Protein AF-A0A7S4MBT8-F1 (afdb_monomer)

pLDDT: mean 71.29, std 11.68, range [38.34, 90.94]

Solvent-accessible surface area (backbone atoms only — not comparable to full-atom values): 7637 Å² total; per-residue (Å²): 98,65,63,65,51,50,52,53,52,41,68,76,55,41,83,47,71,67,58,38,48,55,54,47,54,50,47,67,60,43,50,60,37,52,49,38,52,29,50,42,55,69,54,94,45,75,57,55,46,49,53,48,43,62,30,71,48,76,32,70,44,90,62,36,36,42,39,27,47,82,11,28,41,32,39,26,46,77,88,40,80,67,38,74,29,61,48,42,69,34,47,57,52,31,48,50,28,49,51,52,40,50,47,40,63,70,74,66,55,56,73,69,55,50,50,53,38,50,53,50,32,53,63,32,38,48,64,35,51,54,30,42,49,52,49,47,72,58,50,58,77,90,45,100

Secondary structure (DSSP, 8-state):
-HHHHHHHHHHHH--SHHHHHHHHHHHHHHHHHHHHHHHHTT-S-HHHHHHHHHS-EEEEETTEEEEEETTEEEEEETTEEEEEE-TTHHHHHHHHHHHHHHHHHHHT--HHHHHHHHHHHHHHHHHHHHHHHHHHHHS-GGG-

Structure (mmCIF, N/CA/C/O backbone):
data_AF-A0A7S4MBT8-F1
#
_entry.id   AF-A0A7S4MBT8-F1
#
loop_
_atom_site.group_PDB
_atom_site.id
_atom_site.type_symbol
_atom_site.label_atom_id
_atom_site.label_alt_id
_atom_site.label_comp_id
_atom_site.label_asym_id
_atom_site.label_entity_id
_atom_site.label_seq_id
_atom_site.pdbx_PDB_ins_code
_atom_site.Cartn_x
_atom_site.Cartn_y
_atom_site.Cartn_z
_atom_site.occupancy
_atom_site.B_iso_or_equiv
_atom_site.auth_seq_id
_atom_site.auth_comp_id
_atom_site.auth_asym_id
_atom_site.auth_atom_id
_atom_site.pdbx_PDB_model_num
ATOM 1 N N . GLY A 1 1 ? -5.142 5.377 -7.980 1.00 41.25 1 GLY A N 1
ATOM 2 C CA . GLY A 1 1 ? -5.026 6.037 -9.295 1.00 41.25 1 GLY A CA 1
ATOM 3 C C . GLY A 1 1 ? -3.739 5.670 -10.005 1.00 41.25 1 GLY A C 1
ATOM 4 O O . GLY A 1 1 ? -3.809 5.017 -11.031 1.00 41.25 1 GLY A O 1
ATOM 5 N N . ILE A 1 2 ? -2.584 6.043 -9.447 1.00 38.34 2 ILE A N 1
ATOM 6 C CA . ILE A 1 2 ? -1.281 5.966 -10.134 1.00 38.34 2 ILE A CA 1
ATOM 7 C C . ILE A 1 2 ? -0.564 4.621 -9.910 1.00 38.34 2 ILE A C 1
ATOM 9 O O . ILE A 1 2 ? -0.081 4.039 -10.871 1.00 38.34 2 ILE A O 1
ATOM 13 N N . ILE A 1 3 ? -0.584 4.064 -8.690 1.00 46.09 3 ILE A N 1
ATOM 14 C CA . ILE A 1 3 ? 0.144 2.821 -8.352 1.00 46.09 3 ILE A CA 1
ATOM 15 C C . ILE A 1 3 ? -0.381 1.607 -9.125 1.00 46.09 3 ILE A C 1
ATOM 17 O O . ILE A 1 3 ? 0.393 0.928 -9.780 1.00 46.09 3 ILE A O 1
ATOM 21 N N . ILE A 1 4 ? -1.695 1.349 -9.104 1.00 48.09 4 ILE A N 1
ATOM 22 C CA . ILE A 1 4 ? -2.282 0.189 -9.805 1.00 48.09 4 ILE A CA 1
ATOM 23 C C . ILE A 1 4 ? -2.063 0.313 -11.318 1.00 48.09 4 ILE A C 1
ATOM 25 O O . ILE A 1 4 ? -1.675 -0.654 -11.960 1.00 48.09 4 ILE A O 1
ATOM 29 N N . SER A 1 5 ? -2.225 1.516 -11.883 1.00 43.66 5 SER A N 1
ATOM 30 C CA . SER A 1 5 ? -1.943 1.750 -13.303 1.00 43.66 5 SER A CA 1
ATOM 31 C C . SER A 1 5 ? -0.461 1.552 -13.629 1.00 43.66 5 SER A C 1
ATOM 33 O O . SER A 1 5 ? -0.156 0.944 -14.650 1.00 43.66 5 SER A O 1
ATOM 35 N N . ALA A 1 6 ? 0.456 1.992 -12.762 1.00 47.91 6 ALA A N 1
ATOM 36 C CA . ALA A 1 6 ? 1.889 1.742 -12.899 1.00 47.91 6 ALA A CA 1
ATOM 37 C C . ALA A 1 6 ? 2.221 0.242 -12.773 1.00 47.91 6 ALA A C 1
ATOM 39 O O . ALA A 1 6 ? 3.005 -0.272 -13.565 1.00 47.91 6 ALA A O 1
ATOM 40 N N . MET A 1 7 ? 1.566 -0.487 -11.863 1.00 55.12 7 MET A N 1
ATOM 41 C CA . MET A 1 7 ? 1.707 -1.938 -11.693 1.00 55.12 7 MET A CA 1
ATOM 42 C C . MET A 1 7 ? 1.233 -2.724 -12.914 1.00 55.12 7 MET A C 1
ATOM 44 O O . MET A 1 7 ? 1.947 -3.606 -13.386 1.00 55.12 7 MET A O 1
ATOM 48 N N . THR A 1 8 ? 0.060 -2.391 -13.457 1.00 51.84 8 THR A N 1
ATOM 49 C CA . THR A 1 8 ? -0.457 -3.008 -14.685 1.00 51.84 8 THR A CA 1
ATOM 50 C C . THR A 1 8 ? 0.447 -2.686 -15.874 1.00 51.84 8 THR A C 1
ATOM 52 O O . THR A 1 8 ? 0.849 -3.594 -16.596 1.00 51.84 8 THR A O 1
ATOM 55 N N . THR A 1 9 ? 0.868 -1.425 -16.011 1.00 49.91 9 THR A N 1
ATOM 56 C CA . THR A 1 9 ? 1.774 -0.985 -17.085 1.00 49.91 9 THR A CA 1
ATOM 57 C C . THR A 1 9 ? 3.124 -1.705 -17.013 1.00 49.91 9 THR A C 1
ATOM 59 O O . THR A 1 9 ? 3.678 -2.092 -18.033 1.00 49.91 9 THR A O 1
ATOM 62 N N . MET A 1 10 ? 3.658 -1.968 -15.821 1.00 51.56 10 MET A N 1
ATOM 63 C CA . MET A 1 10 ? 4.873 -2.771 -15.667 1.00 51.56 10 MET A CA 1
ATOM 64 C C . MET A 1 10 ? 4.686 -4.248 -15.987 1.00 51.56 10 MET A C 1
ATOM 66 O O . MET A 1 10 ? 5.595 -4.847 -16.547 1.00 51.56 10 MET A O 1
ATOM 70 N N . MET A 1 11 ? 3.555 -4.856 -15.622 1.00 52.31 11 MET A N 1
ATOM 71 C CA . MET A 1 11 ? 3.286 -6.249 -15.993 1.00 52.31 11 MET A CA 1
ATOM 72 C C . MET A 1 11 ? 3.229 -6.410 -17.517 1.00 52.31 11 MET A C 1
ATOM 74 O O . MET A 1 11 ? 3.656 -7.435 -18.039 1.00 52.31 11 MET A O 1
ATOM 78 N N . GLU A 1 12 ? 2.761 -5.379 -18.221 1.00 50.69 12 GLU A N 1
ATOM 79 C CA . GLU A 1 12 ? 2.770 -5.313 -19.683 1.00 50.69 12 GLU A CA 1
ATOM 80 C C . GLU A 1 12 ? 4.164 -4.994 -20.264 1.00 50.69 12 GLU A C 1
ATOM 82 O O . GLU A 1 12 ? 4.501 -5.458 -21.356 1.00 50.69 12 GLU A O 1
ATOM 87 N N . LEU A 1 13 ? 4.994 -4.224 -19.547 1.00 46.34 13 LEU A N 1
ATOM 88 C CA . LEU A 1 13 ? 6.325 -3.783 -19.996 1.00 46.34 13 LEU A CA 1
ATOM 89 C C . LEU A 1 13 ? 7.485 -4.698 -19.574 1.00 46.34 13 LEU A C 1
ATOM 91 O O . LEU A 1 13 ? 8.568 -4.601 -20.154 1.00 46.34 13 LEU A O 1
ATOM 95 N N . ALA A 1 14 ? 7.292 -5.594 -18.606 1.00 51.88 14 ALA A N 1
ATOM 96 C CA . ALA A 1 14 ? 8.311 -6.522 -18.132 1.00 51.88 14 ALA A CA 1
ATOM 97 C C . ALA A 1 14 ? 8.523 -7.671 -19.133 1.00 51.88 14 ALA A C 1
ATOM 99 O O . ALA A 1 14 ? 8.139 -8.815 -18.906 1.00 51.88 14 ALA A O 1
ATOM 100 N N . ARG A 1 15 ? 9.148 -7.352 -20.271 1.00 51.94 15 ARG A N 1
ATOM 101 C CA . ARG A 1 15 ? 9.633 -8.338 -21.253 1.00 51.94 15 ARG A CA 1
ATOM 102 C C . ARG A 1 15 ? 10.921 -9.031 -20.797 1.00 51.94 15 ARG A C 1
ATOM 104 O O . ARG A 1 15 ? 11.263 -10.085 -21.323 1.00 51.94 15 ARG A O 1
ATOM 111 N N . ASP A 1 16 ? 11.617 -8.446 -19.823 1.00 55.88 16 ASP A N 1
ATOM 112 C CA . ASP A 1 16 ? 12.807 -9.008 -19.188 1.00 55.88 16 ASP A CA 1
ATOM 113 C C . ASP A 1 16 ? 12.429 -9.881 -17.961 1.00 55.88 16 ASP A C 1
ATOM 115 O O . ASP A 1 16 ? 11.708 -9.407 -17.075 1.00 55.88 16 ASP A O 1
ATOM 119 N N . PRO A 1 17 ? 12.900 -11.142 -17.866 1.00 58.47 17 PRO A N 1
ATOM 120 C CA . PRO A 1 17 ? 12.508 -12.076 -16.805 1.00 58.47 17 PRO A CA 1
ATOM 121 C C . PRO A 1 17 ? 12.860 -11.627 -15.382 1.00 58.47 17 PRO A C 1
ATOM 123 O O . PRO A 1 17 ? 12.101 -11.912 -14.456 1.00 58.47 17 PRO A O 1
ATOM 126 N N . GLN A 1 18 ? 13.985 -10.931 -15.180 1.00 57.56 18 GLN A N 1
ATOM 127 C CA . GLN A 1 18 ? 14.386 -10.450 -13.850 1.00 57.56 18 GLN A CA 1
ATOM 128 C C . GLN A 1 18 ? 13.491 -9.302 -13.391 1.00 57.56 18 GLN A C 1
ATOM 130 O O . GLN A 1 18 ? 13.011 -9.292 -12.257 1.00 57.56 18 GLN A O 1
ATOM 135 N N . THR A 1 19 ? 13.206 -8.380 -14.303 1.00 56.38 19 THR A N 1
ATOM 136 C CA . THR A 1 19 ? 12.267 -7.272 -14.113 1.00 56.38 19 THR A CA 1
ATOM 137 C C . THR A 1 19 ? 10.873 -7.791 -13.744 1.00 56.38 19 THR A C 1
ATOM 139 O O . THR A 1 19 ? 10.284 -7.349 -12.757 1.00 56.38 19 THR A O 1
ATOM 142 N N . ALA A 1 20 ? 10.369 -8.795 -14.470 1.00 61.06 20 ALA A N 1
ATOM 143 C CA . ALA A 1 20 ? 9.080 -9.422 -14.179 1.00 61.06 20 ALA A CA 1
ATOM 144 C C . ALA A 1 20 ? 9.057 -10.104 -12.801 1.00 61.06 20 ALA A C 1
ATOM 146 O O . ALA A 1 20 ? 8.064 -10.008 -12.079 1.00 61.06 20 ALA A O 1
ATOM 147 N N . LEU A 1 21 ? 10.153 -10.768 -12.417 1.00 62.41 21 LEU A N 1
ATOM 148 C CA . LEU A 1 21 ? 10.267 -11.450 -11.129 1.00 62.41 21 LEU A CA 1
ATOM 149 C C . LEU A 1 21 ? 10.225 -10.464 -9.953 1.00 62.41 21 LEU A C 1
ATOM 151 O O . LEU A 1 21 ? 9.520 -10.713 -8.979 1.00 62.41 21 LEU A O 1
ATOM 155 N N . ILE A 1 22 ? 10.936 -9.338 -10.059 1.00 59.53 22 ILE A N 1
ATOM 156 C CA . ILE A 1 22 ? 10.995 -8.298 -9.020 1.00 59.53 22 ILE A CA 1
ATOM 157 C C . ILE A 1 22 ? 9.628 -7.630 -8.850 1.00 59.53 22 ILE A C 1
ATOM 159 O O . ILE A 1 22 ? 9.127 -7.518 -7.730 1.00 59.53 22 ILE A O 1
ATOM 163 N N . VAL A 1 23 ? 8.983 -7.255 -9.959 1.00 63.62 23 VAL A N 1
ATOM 164 C CA . VAL A 1 23 ? 7.638 -6.657 -9.943 1.00 63.62 23 VAL A CA 1
ATOM 165 C C . VAL A 1 23 ? 6.610 -7.632 -9.371 1.00 63.62 23 VAL A C 1
ATOM 167 O O . VAL A 1 23 ? 5.777 -7.243 -8.551 1.00 63.62 23 VAL A O 1
ATOM 170 N N . LYS A 1 24 ? 6.683 -8.911 -9.756 1.00 67.12 24 LYS A N 1
ATOM 171 C CA . LYS A 1 24 ? 5.804 -9.957 -9.227 1.00 67.12 24 LYS A CA 1
ATOM 172 C C . LYS A 1 24 ? 6.011 -10.161 -7.728 1.00 67.12 24 LYS A C 1
ATOM 174 O O . LYS A 1 24 ? 5.032 -10.183 -6.993 1.00 67.12 24 LYS A O 1
ATOM 179 N N . HIS A 1 25 ? 7.257 -10.270 -7.273 1.00 65.19 25 HIS A N 1
ATOM 180 C CA . HIS A 1 25 ? 7.571 -10.462 -5.857 1.00 65.19 25 HIS A CA 1
ATOM 181 C C . HIS A 1 25 ? 7.036 -9.309 -5.002 1.00 65.19 25 HIS A C 1
ATOM 183 O O . HIS A 1 25 ? 6.416 -9.533 -3.967 1.00 65.19 25 HIS A O 1
ATOM 189 N N . TRP A 1 26 ? 7.200 -8.075 -5.480 1.00 68.50 26 TRP A N 1
ATOM 190 C CA . TRP A 1 26 ? 6.677 -6.892 -4.806 1.00 68.50 26 TRP A CA 1
ATOM 191 C C . TRP A 1 26 ? 5.147 -6.868 -4.773 1.00 68.50 26 TRP A C 1
ATOM 193 O O . TRP A 1 26 ? 4.555 -6.657 -3.718 1.00 68.50 26 TRP A O 1
ATOM 203 N N . ARG A 1 27 ? 4.490 -7.154 -5.903 1.00 67.75 27 ARG A N 1
ATOM 204 C CA . ARG A 1 27 ? 3.028 -7.263 -5.978 1.00 67.75 27 ARG A CA 1
ATOM 205 C C . ARG A 1 27 ? 2.494 -8.308 -5.002 1.00 67.75 27 ARG A C 1
ATOM 207 O O . ARG A 1 27 ? 1.526 -8.041 -4.298 1.00 67.75 27 ARG A O 1
ATOM 214 N N . ASP A 1 28 ? 3.109 -9.484 -4.978 1.00 67.31 28 ASP A N 1
ATOM 215 C CA . ASP A 1 28 ? 2.666 -10.597 -4.144 1.00 67.31 28 ASP A CA 1
ATOM 216 C C . ASP A 1 28 ? 2.892 -10.301 -2.644 1.00 67.31 28 ASP A C 1
ATOM 218 O O . ASP A 1 28 ? 2.132 -10.793 -1.815 1.00 67.31 28 ASP A O 1
ATOM 222 N N . ALA A 1 29 ? 3.860 -9.444 -2.288 1.00 63.94 29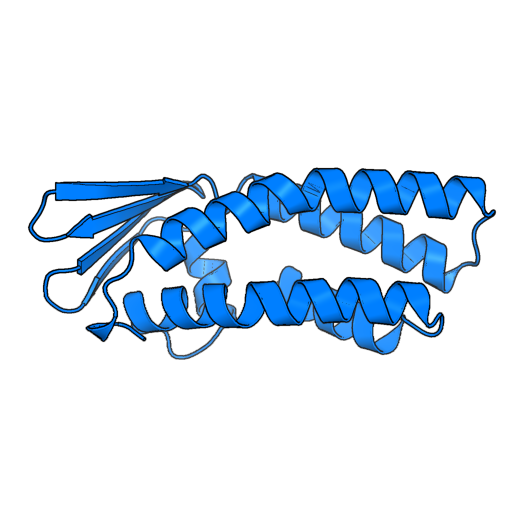 ALA A N 1
ATOM 223 C CA . ALA A 1 29 ? 4.030 -8.933 -0.923 1.00 63.94 29 ALA A CA 1
ATOM 224 C C . ALA A 1 29 ? 3.018 -7.826 -0.564 1.00 63.94 29 ALA A C 1
ATOM 226 O O . ALA A 1 29 ? 2.508 -7.784 0.555 1.00 63.94 29 ALA A O 1
ATOM 227 N N . LEU A 1 30 ? 2.688 -6.941 -1.510 1.00 69.06 30 LEU A N 1
ATOM 228 C CA . LEU A 1 30 ? 1.845 -5.773 -1.247 1.00 69.06 30 LEU A CA 1
ATOM 229 C C . LEU A 1 30 ? 0.353 -5.989 -1.347 1.00 69.06 30 LEU A C 1
ATOM 231 O O . LEU A 1 30 ? -0.376 -5.421 -0.538 1.00 69.06 30 LEU A O 1
ATOM 235 N N . LEU A 1 31 ? -0.115 -6.745 -2.339 1.00 71.06 31 LEU A N 1
ATOM 236 C CA . LEU A 1 31 ? -1.548 -6.962 -2.521 1.00 71.06 31 LEU A CA 1
ATOM 237 C C . LEU A 1 31 ? -2.200 -7.527 -1.253 1.00 71.06 31 LEU A C 1
ATOM 239 O O . LEU A 1 31 ? -3.230 -6.986 -0.861 1.00 71.06 31 LEU A O 1
ATOM 243 N N . PRO A 1 32 ? -1.603 -8.505 -0.538 1.00 72.12 32 PRO A N 1
ATOM 244 C CA . PRO A 1 32 ? -2.161 -8.961 0.730 1.00 72.12 32 PRO A CA 1
ATOM 245 C C . PRO A 1 32 ? -2.243 -7.846 1.777 1.00 72.12 32 PRO A C 1
ATOM 247 O O . PRO A 1 32 ? -3.243 -7.738 2.475 1.00 72.12 32 PRO A O 1
ATOM 250 N N . LEU A 1 33 ? -1.221 -6.993 1.893 1.00 70.50 33 LEU A N 1
ATOM 251 C CA . LEU A 1 33 ? -1.201 -5.907 2.881 1.00 70.50 33 LEU A CA 1
ATOM 252 C C . LEU A 1 33 ? -2.234 -4.818 2.554 1.00 70.50 33 LEU A C 1
ATOM 254 O O . LEU A 1 33 ? -2.932 -4.335 3.448 1.00 70.50 33 LEU A O 1
ATOM 258 N N . LEU A 1 34 ? -2.368 -4.469 1.273 1.00 72.19 34 LEU A N 1
ATOM 259 C CA . LEU A 1 34 ? -3.373 -3.527 0.784 1.00 72.19 34 LEU A CA 1
ATOM 260 C C . LEU A 1 34 ? -4.790 -4.074 0.953 1.00 72.19 34 LEU A C 1
ATOM 262 O O . LEU A 1 34 ? -5.675 -3.331 1.373 1.00 72.19 34 LEU A O 1
ATOM 266 N N . ASP A 1 35 ? -5.009 -5.360 0.681 1.00 74.75 35 ASP A N 1
ATOM 267 C CA . ASP A 1 35 ? -6.320 -5.987 0.831 1.00 74.75 35 ASP A CA 1
ATOM 268 C C . ASP A 1 35 ? -6.746 -6.053 2.303 1.00 74.75 35 ASP A C 1
ATOM 270 O O . ASP A 1 35 ? -7.867 -5.679 2.642 1.00 74.75 35 ASP A O 1
ATOM 274 N N . ARG A 1 36 ? -5.821 -6.378 3.214 1.00 73.94 36 ARG A N 1
ATOM 275 C CA . ARG A 1 36 ? -6.078 -6.308 4.662 1.00 73.94 36 ARG A CA 1
ATOM 276 C C . ARG A 1 36 ? -6.461 -4.907 5.116 1.00 73.94 36 ARG A C 1
ATOM 278 O O . ARG A 1 36 ? -7.421 -4.736 5.868 1.00 73.94 36 ARG A O 1
ATOM 285 N N . LEU A 1 37 ? -5.741 -3.888 4.644 1.00 72.44 37 LEU A N 1
ATOM 286 C CA . LEU A 1 37 ? -6.069 -2.503 4.967 1.00 72.44 37 LEU A CA 1
ATOM 287 C C . LEU A 1 37 ? -7.433 -2.110 4.384 1.00 72.44 37 LEU A C 1
ATOM 289 O O . LEU A 1 37 ? -8.223 -1.496 5.095 1.00 72.44 37 LEU A O 1
ATOM 293 N N . ARG A 1 38 ? -7.745 -2.518 3.144 1.00 79.06 38 ARG A N 1
ATOM 294 C CA . ARG A 1 38 ? -9.047 -2.317 2.480 1.00 79.06 38 ARG A CA 1
ATOM 295 C C . ARG A 1 38 ? -10.195 -2.923 3.287 1.00 79.06 38 ARG A C 1
ATOM 297 O O . ARG A 1 38 ? -11.220 -2.261 3.461 1.00 79.06 38 ARG A O 1
ATOM 304 N N . LEU A 1 39 ? -10.026 -4.145 3.790 1.00 73.88 39 LEU A N 1
ATOM 305 C CA . LEU A 1 39 ? -11.006 -4.836 4.634 1.00 73.88 39 LEU A CA 1
ATOM 306 C C . LEU A 1 39 ? -11.179 -4.138 5.991 1.00 73.88 39 LEU A C 1
ATOM 308 O O . LEU A 1 39 ? -12.311 -3.934 6.441 1.00 73.88 39 LEU A O 1
ATOM 312 N N . ALA A 1 40 ? -10.085 -3.668 6.600 1.00 71.62 40 ALA A N 1
ATOM 313 C CA . ALA A 1 40 ? -10.117 -2.899 7.848 1.00 71.62 40 ALA A CA 1
ATOM 314 C C . ALA A 1 40 ? -10.968 -1.635 7.758 1.00 71.62 40 ALA A C 1
ATOM 316 O O . ALA A 1 40 ? -11.638 -1.266 8.722 1.00 71.62 40 ALA A O 1
ATOM 317 N N . ILE A 1 41 ? -10.980 -1.002 6.590 1.00 73.62 41 ILE A N 1
ATOM 318 C CA . ILE A 1 41 ? -11.707 0.246 6.349 1.00 73.62 41 ILE A CA 1
ATOM 319 C C . ILE A 1 41 ? -12.962 0.061 5.482 1.00 73.62 41 ILE A C 1
ATOM 321 O O . ILE A 1 41 ? -13.582 1.046 5.090 1.00 73.62 41 ILE A O 1
ATOM 325 N N . LYS A 1 42 ? -13.360 -1.195 5.224 1.00 74.19 42 LYS A N 1
ATOM 326 C CA . LYS A 1 42 ? -14.570 -1.599 4.484 1.00 74.19 42 LYS A CA 1
ATOM 327 C C . LYS A 1 42 ? -14.722 -0.946 3.105 1.00 74.19 42 LYS A C 1
ATOM 329 O O . LYS A 1 42 ? -15.827 -0.578 2.709 1.00 74.19 42 LYS A O 1
ATOM 334 N N . LEU A 1 43 ? -13.630 -0.813 2.355 1.00 71.81 43 LEU A N 1
ATOM 335 C CA . LEU A 1 43 ? -13.689 -0.260 1.000 1.00 71.81 43 LEU A CA 1
ATOM 336 C C . LEU A 1 43 ? -14.045 -1.315 -0.051 1.00 71.81 43 LEU A C 1
ATOM 338 O O . LEU A 1 43 ? -13.583 -2.459 -0.023 1.00 71.81 43 LEU A O 1
ATOM 342 N N . THR A 1 44 ? -14.851 -0.891 -1.022 1.00 66.56 44 THR A N 1
ATOM 343 C CA . THR A 1 44 ? -15.355 -1.716 -2.126 1.00 66.56 44 THR A CA 1
ATOM 344 C C . THR A 1 44 ? -14.336 -1.935 -3.237 1.00 66.56 44 THR A C 1
ATOM 346 O O . THR A 1 44 ? -14.441 -2.923 -3.957 1.00 66.56 44 THR A O 1
ATOM 349 N N . SER A 1 45 ? -13.340 -1.054 -3.382 1.00 64.56 45 SER A N 1
ATOM 350 C CA . SER A 1 45 ? -12.301 -1.197 -4.402 1.00 64.56 45 SER A CA 1
ATOM 351 C C . SER A 1 45 ? -10.922 -0.731 -3.926 1.00 64.56 45 SER A C 1
ATOM 353 O O . SER A 1 45 ? -10.792 0.135 -3.061 1.00 64.56 45 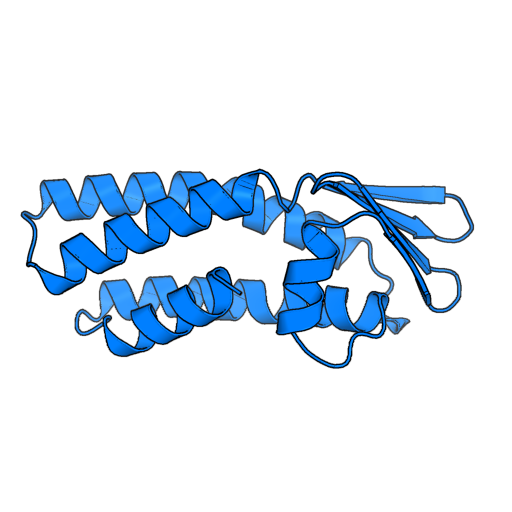SER A O 1
ATOM 355 N N . GLU A 1 46 ? -9.868 -1.269 -4.542 1.00 57.06 46 GLU A N 1
ATOM 356 C CA . GLU A 1 46 ? -8.479 -0.836 -4.323 1.00 57.06 46 GLU A CA 1
ATOM 357 C C . GLU A 1 46 ? -8.223 0.602 -4.820 1.00 57.06 46 GLU A C 1
ATOM 359 O O . GLU A 1 46 ? -7.320 1.290 -4.340 1.00 57.06 46 GLU A O 1
ATOM 364 N N . LYS A 1 47 ? -9.028 1.100 -5.773 1.00 58.12 47 LYS A N 1
ATOM 365 C CA . LYS A 1 47 ? -8.949 2.499 -6.228 1.00 58.12 47 LYS A CA 1
ATOM 366 C C . LYS A 1 47 ? -9.355 3.465 -5.119 1.00 58.12 47 LYS A C 1
ATOM 368 O O . LYS A 1 47 ? -8.693 4.494 -4.968 1.00 58.12 47 LYS A O 1
ATOM 373 N N . ASP A 1 48 ? -10.371 3.106 -4.339 1.00 62.00 48 ASP A N 1
ATOM 374 C CA . ASP A 1 48 ? -10.838 3.904 -3.205 1.00 62.00 48 ASP A CA 1
ATOM 375 C C . ASP A 1 48 ? -9.786 3.931 -2.094 1.00 62.00 48 ASP A C 1
ATOM 377 O O . ASP A 1 48 ? -9.549 4.980 -1.502 1.00 62.00 48 ASP A O 1
ATOM 381 N N . LEU A 1 49 ? -9.073 2.818 -1.873 1.00 66.50 49 LEU A N 1
ATOM 382 C CA . LEU A 1 49 ? -7.994 2.731 -0.883 1.00 66.50 49 LEU A CA 1
ATOM 383 C C . LEU A 1 49 ? -6.902 3.777 -1.139 1.00 66.50 49 LEU A C 1
ATOM 385 O O . LEU A 1 49 ? -6.460 4.449 -0.213 1.00 66.50 49 LEU A O 1
ATOM 389 N N . ILE A 1 50 ? -6.502 3.972 -2.398 1.00 60.34 50 ILE A N 1
ATOM 390 C CA . ILE A 1 50 ? -5.472 4.961 -2.752 1.00 60.34 50 ILE A CA 1
ATOM 391 C C . ILE A 1 50 ? -5.957 6.396 -2.508 1.00 60.34 50 ILE A C 1
ATOM 393 O O . ILE A 1 50 ? -5.174 7.229 -2.055 1.00 60.34 50 ILE A O 1
ATOM 397 N N . ILE A 1 51 ? -7.225 6.695 -2.807 1.00 58.19 51 ILE A N 1
ATOM 398 C CA . ILE A 1 51 ? -7.817 8.020 -2.553 1.00 58.19 51 ILE A CA 1
ATOM 399 C C . ILE A 1 51 ? -7.841 8.291 -1.047 1.00 58.19 51 ILE A C 1
ATOM 401 O O . ILE A 1 51 ? -7.466 9.369 -0.594 1.00 58.19 51 ILE A O 1
ATOM 405 N N . VAL A 1 52 ? -8.223 7.280 -0.275 1.00 63.34 52 VAL A N 1
ATOM 406 C CA . VAL A 1 52 ? -8.334 7.346 1.178 1.00 63.34 52 VAL A CA 1
ATOM 407 C C . VAL A 1 52 ? -6.965 7.498 1.856 1.00 63.34 52 VAL A C 1
ATOM 409 O O . VAL A 1 52 ? -6.843 8.305 2.773 1.00 63.34 52 VAL A O 1
ATOM 412 N N . LEU A 1 53 ? -5.916 6.844 1.344 1.00 66.44 53 LEU A N 1
ATOM 413 C CA . LEU A 1 53 ? -4.538 7.009 1.830 1.00 66.44 53 LEU A CA 1
ATOM 414 C C . LEU A 1 53 ? -3.997 8.442 1.671 1.00 66.44 53 LEU A C 1
ATOM 416 O O . LEU A 1 53 ? -3.199 8.877 2.495 1.00 66.44 53 LEU A O 1
ATOM 420 N N . HIS A 1 54 ? -4.421 9.179 0.639 1.00 64.62 54 HIS A N 1
ATOM 421 C CA . HIS A 1 54 ? -4.013 10.579 0.430 1.00 64.62 54 HIS A CA 1
ATOM 422 C C . HIS A 1 54 ? -4.945 11.583 1.124 1.00 64.62 54 HIS A C 1
ATOM 424 O O . HIS A 1 54 ? -4.593 12.751 1.287 1.00 64.62 54 HIS A O 1
ATOM 430 N N . GLY A 1 55 ? -6.138 11.140 1.516 1.00 65.50 55 GLY A N 1
ATOM 431 C CA . GLY A 1 55 ? -7.135 11.956 2.190 1.00 65.50 55 GLY A CA 1
ATOM 432 C C . GLY A 1 55 ? -6.934 12.041 3.703 1.00 65.50 55 GLY A C 1
ATOM 433 O O . GLY A 1 55 ? -5.979 11.523 4.283 1.00 65.50 55 GLY A O 1
ATOM 434 N N . ALA A 1 56 ? -7.883 12.712 4.352 1.00 76.81 56 ALA A N 1
ATOM 435 C CA . ALA A 1 56 ? -8.086 12.615 5.789 1.00 76.81 56 ALA A CA 1
ATOM 436 C C . ALA A 1 56 ? -9.400 11.871 6.047 1.00 76.81 56 ALA A C 1
ATOM 438 O O . ALA A 1 56 ? -10.420 12.189 5.434 1.00 76.81 56 ALA A O 1
ATOM 439 N N . GLY A 1 57 ? -9.385 10.885 6.938 1.00 81.06 57 GLY A N 1
ATOM 440 C CA . GLY A 1 57 ? -10.565 10.079 7.226 1.00 81.06 57 GLY A CA 1
ATOM 441 C C . GLY A 1 57 ? -10.373 9.162 8.423 1.00 81.06 57 GLY A C 1
ATOM 442 O O . GLY A 1 57 ? -9.266 8.718 8.710 1.00 81.06 57 GLY A O 1
ATOM 443 N N . THR A 1 58 ? -11.469 8.861 9.111 1.00 86.19 58 THR A N 1
ATOM 444 C CA . THR A 1 58 ? -11.491 7.901 10.216 1.00 86.19 58 THR A CA 1
ATOM 445 C C . THR A 1 58 ? -12.459 6.783 9.870 1.00 86.19 58 THR A C 1
ATOM 447 O O . THR A 1 58 ? -13.629 7.031 9.589 1.00 86.19 58 THR A O 1
ATOM 450 N N . TYR A 1 59 ? -11.967 5.552 9.917 1.00 84.75 59 TYR A N 1
ATOM 451 C CA . TYR A 1 59 ? -12.700 4.341 9.573 1.00 84.75 59 TYR A CA 1
ATOM 452 C C . TYR A 1 59 ? -12.751 3.434 10.791 1.00 84.75 59 TYR A C 1
ATOM 454 O O . TYR A 1 59 ? -11.810 3.391 11.583 1.00 84.75 59 TYR A O 1
ATOM 462 N N . THR A 1 60 ? -13.858 2.731 10.995 1.00 84.44 60 THR A N 1
ATOM 463 C CA . THR A 1 60 ? -14.032 1.880 12.177 1.00 84.44 60 THR A CA 1
ATOM 464 C C . THR A 1 60 ? -14.650 0.548 11.781 1.00 84.44 60 THR A C 1
ATOM 466 O O . THR A 1 60 ? -15.662 0.500 11.079 1.00 84.44 60 THR A O 1
ATOM 469 N N . ASN A 1 61 ? -14.033 -0.539 12.237 1.00 82.06 61 ASN A N 1
ATOM 470 C CA . ASN A 1 61 ? -14.499 -1.902 12.046 1.00 82.06 61 ASN A CA 1
ATOM 471 C C . ASN A 1 61 ? -14.334 -2.688 13.355 1.00 82.06 61 ASN A C 1
ATOM 473 O O . ASN A 1 61 ? -13.221 -3.027 13.754 1.00 82.06 61 ASN A O 1
ATOM 477 N N . GLY A 1 62 ? -15.450 -2.943 14.043 1.00 83.69 62 GLY A N 1
ATOM 478 C CA . GLY A 1 62 ? -15.431 -3.542 15.377 1.00 83.69 62 GLY A CA 1
ATOM 479 C C . GLY A 1 62 ? -14.737 -2.631 16.392 1.00 83.69 62 GLY A C 1
ATOM 480 O O . GLY A 1 62 ? -15.070 -1.454 16.505 1.00 83.69 62 GLY A O 1
ATOM 481 N N . ASP A 1 63 ? -13.765 -3.179 17.115 1.00 87.31 63 ASP A N 1
ATOM 482 C CA . ASP A 1 63 ? -12.921 -2.463 18.079 1.00 87.31 63 ASP A CA 1
ATOM 483 C C . ASP A 1 63 ? -11.714 -1.757 17.433 1.00 87.31 63 ASP A C 1
ATOM 485 O O . ASP A 1 63 ? -10.934 -1.098 18.129 1.00 87.31 63 ASP A O 1
ATOM 489 N N . THR A 1 64 ? -11.548 -1.906 16.116 1.00 87.00 64 THR A N 1
ATOM 490 C CA . THR A 1 64 ? -10.431 -1.354 15.353 1.00 87.00 64 THR A CA 1
ATOM 491 C C . THR A 1 64 ? -10.842 -0.052 14.682 1.00 87.00 64 THR A C 1
ATOM 493 O O . THR A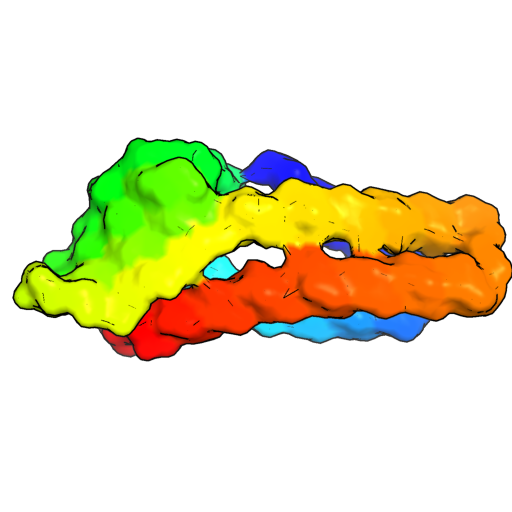 1 64 ? -11.823 0.008 13.942 1.00 87.00 64 THR A O 1
ATOM 496 N N . GLN A 1 65 ? -10.061 0.998 14.912 1.00 89.50 65 GLN A N 1
ATOM 497 C CA . GLN A 1 65 ? -10.203 2.291 14.258 1.00 89.50 65 GLN A CA 1
ATOM 498 C C . GLN A 1 65 ? -8.938 2.591 13.458 1.00 89.50 65 GLN A C 1
ATOM 500 O O . GLN A 1 65 ? -7.828 2.489 13.969 1.00 89.50 65 GLN A O 1
ATOM 505 N N . VAL A 1 66 ? -9.105 2.992 12.206 1.00 87.19 66 VAL A N 1
ATOM 506 C CA . VAL A 1 66 ? -8.022 3.411 11.320 1.00 87.19 66 VAL A CA 1
ATOM 507 C C . VAL A 1 66 ? -8.208 4.893 11.036 1.00 87.19 66 VAL A C 1
ATOM 509 O O . VAL A 1 66 ? -9.212 5.294 10.453 1.00 87.19 66 VAL A O 1
ATOM 512 N N . VAL A 1 67 ? -7.256 5.708 11.470 1.00 87.50 67 VAL A N 1
ATOM 513 C CA . VAL A 1 67 ? -7.225 7.151 11.225 1.00 87.50 67 VAL A CA 1
ATOM 514 C C . VAL A 1 67 ? -6.193 7.428 10.147 1.00 87.50 67 VAL A C 1
ATOM 516 O O . VAL A 1 67 ? -5.040 7.026 10.278 1.00 87.50 67 VAL A O 1
ATOM 519 N N . MET A 1 68 ? -6.597 8.122 9.095 1.00 84.75 68 MET A N 1
ATOM 520 C CA . MET A 1 68 ? -5.726 8.576 8.020 1.00 84.75 68 MET A CA 1
ATOM 521 C C . MET A 1 68 ? -5.681 10.092 8.023 1.00 84.75 68 MET A C 1
ATOM 523 O O . MET A 1 68 ? -6.721 10.748 8.076 1.00 84.75 68 MET A O 1
ATOM 527 N N . GLN A 1 69 ? -4.480 10.651 7.988 1.00 83.69 69 GLN A N 1
ATOM 528 C CA . GLN A 1 69 ? -4.274 12.089 7.971 1.00 83.69 69 GLN A CA 1
ATOM 529 C C . GLN A 1 69 ? -2.980 12.407 7.232 1.00 83.69 69 GLN A C 1
ATOM 531 O O . GLN A 1 69 ? -1.909 11.982 7.657 1.00 83.69 69 GLN A O 1
ATOM 536 N N . GLN A 1 70 ? -3.082 13.172 6.140 1.00 76.75 70 GLN A N 1
ATOM 537 C CA . GLN A 1 70 ? -1.926 13.674 5.380 1.00 76.75 70 GLN A CA 1
ATOM 538 C C . GLN A 1 70 ? -0.933 12.563 4.998 1.00 76.75 70 GLN A C 1
ATOM 540 O O . GLN A 1 70 ? 0.274 12.691 5.192 1.00 76.75 70 GLN A O 1
ATOM 545 N N . GLY A 1 71 ? -1.443 11.428 4.518 1.00 74.56 71 GLY A N 1
ATOM 546 C CA . GLY A 1 71 ? -0.596 10.299 4.142 1.00 74.56 71 GLY A CA 1
ATOM 547 C C . GLY A 1 71 ? -0.080 9.446 5.293 1.00 74.56 71 GLY A C 1
ATOM 548 O O . GLY A 1 71 ? 0.621 8.469 5.052 1.00 74.56 71 GLY A O 1
ATOM 549 N N . THR A 1 72 ? -0.437 9.770 6.533 1.00 83.75 72 THR A N 1
ATOM 550 C CA . THR A 1 72 ? -0.140 8.950 7.705 1.00 83.75 72 THR A CA 1
ATOM 551 C C . THR A 1 72 ? -1.353 8.117 8.080 1.00 83.75 72 THR A C 1
ATOM 553 O O . THR A 1 72 ? -2.446 8.649 8.253 1.00 83.75 72 THR A O 1
ATOM 556 N N . VAL A 1 73 ? -1.154 6.816 8.262 1.00 85.31 73 VAL A N 1
ATOM 557 C CA . VAL A 1 73 ? -2.169 5.877 8.741 1.00 85.31 73 VAL A CA 1
ATOM 558 C C . VAL A 1 73 ? -1.837 5.505 10.176 1.00 85.31 73 VAL A C 1
ATOM 560 O O . VAL A 1 73 ? -0.716 5.104 10.477 1.00 85.31 73 VAL A O 1
ATOM 563 N N . THR A 1 74 ? -2.808 5.623 11.073 1.00 89.69 74 THR A N 1
ATOM 564 C CA . THR A 1 74 ? -2.703 5.201 12.469 1.00 89.69 74 THR A CA 1
ATOM 565 C C . THR A 1 74 ? -3.812 4.215 12.792 1.00 89.69 74 THR A C 1
ATOM 567 O O . THR A 1 74 ? -4.985 4.500 12.573 1.00 89.69 74 THR A O 1
ATOM 570 N N . ILE A 1 75 ? -3.443 3.061 13.338 1.00 88.38 75 ILE A N 1
ATOM 571 C CA . ILE A 1 75 ? -4.382 2.025 13.765 1.00 88.38 75 ILE A CA 1
ATOM 572 C C . ILE A 1 75 ? -4.520 2.095 15.281 1.00 88.38 75 ILE A C 1
ATOM 574 O O . ILE A 1 75 ? -3.529 2.082 16.013 1.00 88.38 75 ILE A O 1
ATOM 578 N N . TYR A 1 76 ? -5.757 2.127 15.748 1.00 88.81 76 TYR A N 1
ATOM 579 C CA . TYR A 1 76 ? -6.151 2.041 17.143 1.00 88.81 76 TYR A CA 1
ATOM 580 C C . TYR A 1 76 ? -6.974 0.772 17.359 1.00 88.81 76 TYR A C 1
ATOM 582 O O . TYR A 1 76 ? -7.779 0.394 16.511 1.00 88.81 76 TYR A O 1
ATOM 590 N N . ARG A 1 77 ? -6.813 0.144 18.525 1.00 87.69 77 ARG A N 1
ATOM 591 C CA . ARG A 1 77 ? -7.675 -0.938 19.014 1.00 87.69 77 ARG A CA 1
ATOM 592 C C . ARG A 1 77 ? -8.148 -0.595 20.416 1.00 87.69 77 ARG A C 1
ATOM 594 O O . ARG A 1 77 ? -7.313 -0.297 21.270 1.00 87.69 77 ARG A O 1
ATOM 601 N N . SER A 1 78 ? -9.457 -0.599 20.657 1.00 86.12 78 SER A N 1
ATOM 602 C CA . SER A 1 78 ? -10.042 -0.217 21.957 1.00 86.12 78 SER A CA 1
ATOM 603 C C . SER A 1 78 ? -9.464 1.105 22.488 1.00 86.12 78 SER A C 1
ATOM 605 O O . SER A 1 78 ? -9.032 1.200 23.638 1.00 86.12 78 SER A O 1
ATOM 607 N N . SER A 1 79 ? -9.362 2.102 21.602 1.00 83.31 79 SER A N 1
ATOM 608 C CA . SER A 1 79 ? -8.774 3.430 21.857 1.00 83.31 79 SER A CA 1
ATOM 609 C C . SER A 1 79 ? -7.267 3.463 22.164 1.00 83.31 79 SER A C 1
ATOM 611 O O . SER A 1 79 ? -6.716 4.535 22.407 1.00 83.31 79 SER A O 1
ATOM 613 N N . LYS A 1 80 ? -6.559 2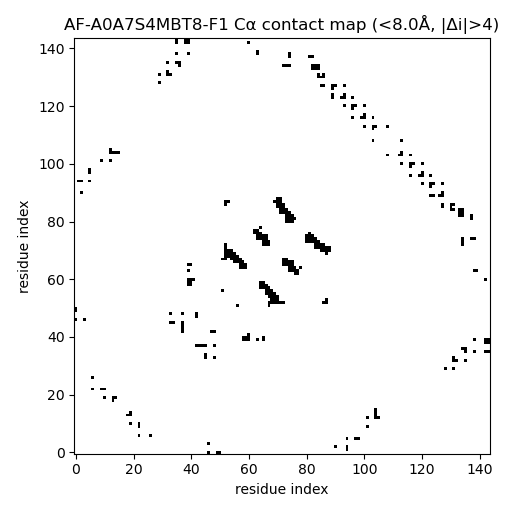.327 22.114 1.00 87.62 80 LYS A N 1
ATOM 614 C CA . LYS A 1 80 ? -5.095 2.264 22.234 1.00 87.62 80 LYS A CA 1
ATOM 615 C C . LYS A 1 80 ? -4.444 2.251 20.859 1.00 87.62 80 LYS A C 1
ATOM 617 O O . LYS A 1 80 ? -4.724 1.365 20.051 1.00 87.62 80 LYS A O 1
ATOM 622 N N . LYS A 1 81 ? -3.531 3.192 20.619 1.00 90.94 81 LYS A N 1
ATOM 623 C CA . LYS A 1 81 ? -2.702 3.235 19.409 1.00 90.94 81 LYS A CA 1
ATOM 624 C C . LYS A 1 81 ? -1.863 1.957 19.298 1.00 90.94 81 LYS A C 1
ATOM 626 O O . LYS A 1 81 ? -1.146 1.620 20.233 1.00 90.94 81 LYS A O 1
ATOM 631 N N . GLN A 1 82 ? -1.976 1.271 18.165 1.00 90.62 82 GLN A N 1
ATOM 632 C CA . GLN A 1 82 ? -1.231 0.051 17.840 1.00 90.62 82 GLN A CA 1
ATOM 633 C C . GLN A 1 82 ? -0.039 0.363 16.934 1.00 90.62 82 GLN A C 1
ATOM 635 O O . GLN A 1 82 ? 1.082 -0.028 17.235 1.00 90.62 82 GLN A O 1
ATOM 640 N N . ALA A 1 83 ? -0.266 1.130 15.866 1.00 89.19 83 ALA A N 1
ATOM 641 C CA . ALA A 1 83 ? 0.778 1.521 14.923 1.00 89.19 83 ALA A CA 1
ATOM 642 C C . ALA A 1 83 ? 0.471 2.858 14.255 1.00 89.19 83 ALA A C 1
ATOM 644 O O . ALA A 1 83 ? -0.689 3.251 14.149 1.00 89.19 83 ALA A O 1
ATOM 645 N N . THR A 1 84 ? 1.523 3.522 13.778 1.00 89.19 84 THR A N 1
ATOM 646 C CA . THR A 1 84 ? 1.455 4.668 12.867 1.00 89.19 84 THR A CA 1
ATOM 647 C C . THR A 1 84 ? 2.494 4.479 11.774 1.00 89.19 84 THR A C 1
ATOM 649 O O . THR A 1 84 ? 3.635 4.158 12.097 1.00 89.19 84 THR A O 1
ATOM 652 N N . ALA A 1 85 ? 2.121 4.717 10.518 1.00 85.19 85 ALA A N 1
ATOM 653 C CA . ALA A 1 85 ? 3.037 4.670 9.386 1.00 85.19 85 ALA A CA 1
ATOM 654 C C . ALA A 1 85 ? 2.716 5.758 8.348 1.00 85.19 85 ALA A C 1
ATOM 656 O O . ALA A 1 85 ? 1.545 6.057 8.103 1.00 85.19 85 ALA A O 1
ATOM 657 N N . ALA A 1 86 ? 3.747 6.344 7.738 1.00 79.56 86 ALA A N 1
ATOM 658 C CA . ALA A 1 86 ? 3.643 7.430 6.759 1.00 79.56 86 ALA A CA 1
ATOM 659 C C . ALA A 1 86 ? 3.518 6.883 5.326 1.00 79.56 86 ALA A C 1
ATOM 661 O O . ALA A 1 86 ? 4.379 7.077 4.480 1.00 79.56 86 ALA A O 1
ATOM 662 N N . VAL A 1 87 ? 2.424 6.175 5.057 1.00 73.69 87 VAL A N 1
ATOM 663 C CA . VAL A 1 87 ? 2.232 5.397 3.826 1.00 73.69 87 VAL A CA 1
ATOM 664 C C . VAL A 1 87 ? 2.235 6.250 2.552 1.00 73.69 87 VAL A C 1
ATOM 666 O O . VAL A 1 87 ? 2.784 5.806 1.554 1.00 73.69 87 VAL A O 1
ATOM 669 N N . ALA A 1 88 ? 1.625 7.442 2.537 1.00 64.31 88 ALA A N 1
ATOM 670 C CA . ALA A 1 88 ? 1.455 8.196 1.286 1.00 64.31 88 ALA A CA 1
ATOM 671 C C . ALA A 1 88 ? 2.592 9.164 0.941 1.00 64.31 88 ALA A C 1
ATOM 673 O O . ALA A 1 88 ? 2.654 9.598 -0.205 1.00 64.31 88 ALA A O 1
ATOM 674 N N . GLN A 1 89 ? 3.499 9.471 1.875 1.00 65.31 89 GLN A N 1
ATOM 675 C CA . GLN A 1 89 ? 4.704 10.246 1.544 1.00 65.31 89 GLN A CA 1
ATOM 676 C C . GLN A 1 89 ? 5.623 9.447 0.615 1.00 65.31 89 GLN A C 1
ATOM 678 O O . GLN A 1 89 ? 6.126 9.984 -0.364 1.00 65.31 89 GLN A O 1
ATOM 683 N N . ASP A 1 90 ? 5.731 8.140 0.853 1.00 66.62 90 ASP A N 1
ATOM 684 C CA . ASP A 1 90 ? 6.581 7.261 0.052 1.00 66.62 90 ASP A CA 1
ATOM 685 C C . ASP A 1 90 ? 5.931 6.860 -1.288 1.00 66.62 90 ASP A C 1
ATOM 687 O O . ASP A 1 90 ? 6.617 6.410 -2.202 1.00 66.62 90 ASP A O 1
ATOM 691 N N . ILE A 1 91 ? 4.609 7.025 -1.453 1.00 66.12 91 ILE A N 1
ATOM 692 C CA . ILE A 1 91 ? 3.885 6.587 -2.663 1.00 66.12 91 ILE A CA 1
ATOM 693 C C . ILE A 1 91 ? 4.345 7.333 -3.918 1.00 66.12 91 ILE A C 1
ATOM 695 O O . ILE A 1 91 ? 4.426 6.725 -4.990 1.00 66.12 91 ILE A O 1
ATOM 699 N N . GLU A 1 92 ? 4.602 8.636 -3.816 1.00 66.81 92 GLU A N 1
ATOM 700 C CA . GLU A 1 92 ? 5.008 9.444 -4.967 1.00 66.81 92 GLU A CA 1
ATOM 701 C C . GLU A 1 92 ? 6.424 9.076 -5.421 1.00 66.81 92 GLU A C 1
ATOM 703 O O . GLU A 1 92 ? 6.645 8.838 -6.609 1.00 66.81 92 GLU A O 1
ATOM 708 N N . ASP A 1 93 ? 7.350 8.906 -4.477 1.00 70.75 93 ASP A N 1
ATOM 709 C CA . ASP A 1 93 ? 8.720 8.466 -4.751 1.00 70.75 93 ASP A CA 1
ATOM 710 C C . ASP A 1 93 ? 8.761 7.049 -5.327 1.00 70.75 93 ASP A C 1
ATOM 712 O O . ASP A 1 93 ? 9.468 6.787 -6.304 1.00 70.75 93 ASP A O 1
ATOM 716 N N . VAL A 1 94 ? 7.940 6.145 -4.789 1.00 70.50 94 VAL A N 1
ATOM 717 C CA . VAL A 1 94 ? 7.741 4.802 -5.338 1.00 70.50 94 VAL A CA 1
ATOM 718 C C . VAL A 1 94 ? 7.195 4.885 -6.766 1.00 70.50 94 VAL A C 1
ATOM 720 O O . VAL A 1 94 ? 7.728 4.235 -7.664 1.00 70.50 94 VAL A O 1
ATOM 723 N N . GLY A 1 95 ? 6.182 5.721 -7.013 1.00 67.06 95 GLY A N 1
ATOM 724 C CA . GLY A 1 95 ? 5.614 5.962 -8.342 1.00 67.06 95 GLY A CA 1
ATOM 725 C C . GLY A 1 95 ? 6.629 6.520 -9.346 1.00 67.06 95 GLY A C 1
ATOM 726 O O . GLY A 1 95 ? 6.703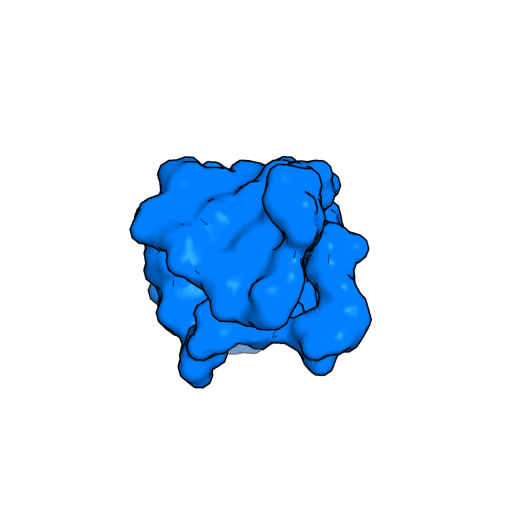 6.049 -10.481 1.00 67.06 95 GLY A O 1
ATOM 727 N N . ASN A 1 96 ? 7.458 7.472 -8.927 1.00 71.00 96 ASN A N 1
ATOM 728 C CA . ASN A 1 96 ? 8.510 8.059 -9.755 1.00 71.00 96 ASN A CA 1
ATOM 729 C C . ASN A 1 96 ? 9.618 7.047 -10.065 1.00 71.00 96 ASN A C 1
ATOM 731 O O . ASN A 1 96 ? 10.049 6.930 -11.216 1.00 71.00 96 ASN A O 1
ATOM 735 N N . ALA A 1 97 ? 10.038 6.260 -9.072 1.00 72.31 97 ALA A N 1
ATOM 736 C CA . ALA A 1 97 ? 11.002 5.187 -9.275 1.00 72.31 97 ALA A CA 1
ATOM 737 C C . ALA A 1 97 ? 10.451 4.104 -10.218 1.00 72.31 97 ALA A C 1
ATOM 739 O O . ALA A 1 97 ? 11.179 3.603 -11.077 1.00 72.31 97 ALA A O 1
ATOM 740 N N . PHE A 1 98 ? 9.149 3.811 -10.127 1.00 69.06 98 PHE A N 1
ATOM 741 C CA . PHE A 1 98 ? 8.446 2.934 -11.061 1.00 69.06 98 PHE A CA 1
ATOM 742 C C . PHE A 1 98 ? 8.490 3.451 -12.501 1.00 69.06 98 PHE A C 1
ATOM 744 O O . PHE A 1 98 ? 8.808 2.690 -13.415 1.00 69.06 98 PHE A O 1
ATOM 751 N N . VAL A 1 99 ? 8.203 4.737 -12.719 1.00 69.25 99 VAL A N 1
ATOM 752 C CA . VAL A 1 99 ? 8.262 5.354 -14.055 1.00 69.25 99 VAL A CA 1
ATOM 753 C C . VAL A 1 99 ? 9.685 5.321 -14.612 1.00 69.25 99 VAL A C 1
ATOM 755 O O . VAL A 1 99 ? 9.875 4.959 -15.774 1.00 69.25 99 VAL A O 1
ATOM 758 N N . GLY A 1 100 ? 10.690 5.636 -13.787 1.00 71.19 100 GLY A N 1
ATOM 759 C CA . GLY A 1 100 ? 12.099 5.556 -14.177 1.00 71.19 100 GLY A CA 1
ATOM 760 C C . GLY A 1 100 ? 12.499 4.144 -14.608 1.00 71.19 100 GLY A C 1
ATOM 761 O O . GLY A 1 100 ? 13.113 3.961 -15.659 1.00 71.19 100 GLY A O 1
ATOM 762 N N . PHE A 1 101 ? 12.081 3.135 -13.844 1.00 69.88 101 PHE A N 1
ATOM 763 C CA . PHE A 1 101 ? 12.351 1.732 -14.149 1.00 69.88 101 PHE A CA 1
ATOM 764 C C . PHE A 1 101 ? 11.653 1.261 -15.430 1.00 69.88 101 PHE A C 1
ATOM 766 O O . PHE A 1 101 ? 12.292 0.673 -16.304 1.00 69.88 101 PHE A O 1
ATOM 773 N N . ALA A 1 102 ? 10.371 1.593 -15.602 1.00 65.44 102 ALA A N 1
ATOM 774 C CA . ALA A 1 102 ? 9.614 1.274 -16.810 1.00 65.44 102 ALA A CA 1
ATOM 775 C C . ALA A 1 102 ? 10.218 1.920 -18.069 1.00 65.44 102 ALA A C 1
ATOM 777 O O . ALA A 1 102 ? 10.243 1.298 -19.134 1.00 65.44 102 ALA A O 1
ATOM 778 N N . LYS A 1 103 ? 10.742 3.146 -17.949 1.00 72.69 103 LYS A N 1
ATOM 779 C CA . LYS A 1 103 ? 11.410 3.851 -19.046 1.00 72.69 103 LYS A CA 1
ATOM 780 C C . LYS A 1 103 ? 12.673 3.117 -19.501 1.00 72.69 103 LYS A C 1
ATOM 782 O O . LYS A 1 103 ? 12.788 2.794 -20.680 1.00 72.69 103 LYS A O 1
ATOM 787 N N . VAL A 1 104 ? 13.561 2.767 -18.569 1.00 71.69 104 VAL A N 1
ATOM 788 C CA . VAL A 1 104 ? 14.803 2.029 -18.868 1.00 71.69 104 VAL A CA 1
ATOM 789 C C . VAL A 1 104 ? 14.521 0.636 -19.442 1.00 71.69 104 VAL A C 1
ATOM 791 O O . VAL A 1 104 ? 15.232 0.174 -20.339 1.00 71.69 104 VAL A O 1
ATOM 794 N N . ALA A 1 105 ? 13.465 -0.030 -18.967 1.00 65.88 105 ALA A N 1
ATOM 795 C CA . ALA A 1 105 ? 13.036 -1.322 -19.494 1.00 65.88 105 ALA A CA 1
ATOM 796 C C . ALA A 1 105 ? 12.503 -1.229 -20.937 1.00 65.88 105 ALA A C 1
ATOM 798 O O . ALA A 1 105 ? 12.743 -2.134 -21.736 1.00 65.88 105 ALA A O 1
ATOM 799 N N . LYS A 1 106 ? 11.798 -0.141 -21.283 1.00 63.62 106 LYS A N 1
ATOM 800 C CA . LYS A 1 106 ? 11.197 0.069 -22.610 1.00 63.62 106 LYS A CA 1
ATOM 801 C C . LYS A 1 106 ? 12.193 0.586 -23.647 1.00 63.62 106 LYS A C 1
ATOM 803 O O . LYS A 1 106 ? 12.153 0.147 -24.792 1.00 63.62 106 LYS A O 1
ATOM 808 N N . GLU A 1 107 ? 13.034 1.541 -23.263 1.00 74.56 107 GLU A N 1
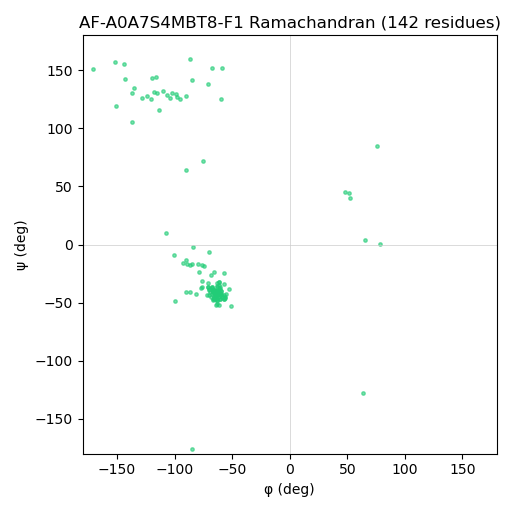ATOM 809 C CA . GLU A 1 107 ? 13.965 2.226 -24.171 1.00 74.56 107 GLU A CA 1
ATOM 810 C C . GLU A 1 107 ? 15.276 1.451 -24.350 1.00 74.56 107 GLU A C 1
ATOM 812 O O . GLU A 1 107 ? 15.981 1.667 -25.330 1.00 74.56 107 GLU A O 1
ATOM 817 N N . GLY A 1 108 ? 15.558 0.493 -23.459 1.00 65.56 108 GLY A N 1
ATOM 818 C CA . GLY A 1 108 ? 16.789 -0.286 -23.477 1.00 65.56 108 GLY A CA 1
ATOM 819 C C . GLY A 1 108 ? 17.959 0.535 -22.946 1.00 65.56 108 GLY A C 1
ATOM 820 O O . GLY A 1 108 ? 18.703 1.126 -23.716 1.00 65.56 108 GLY A O 1
ATOM 821 N N . GLY A 1 109 ? 18.125 0.557 -21.622 1.00 70.00 109 GLY A N 1
ATOM 822 C CA . GLY A 1 109 ? 19.280 1.202 -20.987 1.00 70.00 109 GLY A CA 1
ATOM 823 C C . GLY A 1 109 ? 20.511 0.304 -20.861 1.00 70.00 109 GLY A C 1
ATOM 824 O O . GLY A 1 109 ? 20.419 -0.934 -20.847 1.00 70.00 109 GLY A O 1
ATOM 825 N N . GLU A 1 110 ? 21.660 0.958 -20.704 1.00 79.88 110 GLU A N 1
ATOM 826 C CA . GLU A 1 110 ? 22.939 0.323 -20.380 1.00 79.88 110 GLU A CA 1
ATOM 827 C C . GLU A 1 110 ? 22.848 -0.446 -19.041 1.00 79.88 110 GLU A C 1
ATOM 829 O O . GLU A 1 110 ? 22.071 -0.064 -18.156 1.00 79.88 110 GLU A O 1
ATOM 834 N N . PRO A 1 111 ? 23.638 -1.517 -18.829 1.00 75.56 111 PRO A N 1
ATOM 835 C CA . PRO A 1 111 ? 23.600 -2.307 -17.592 1.00 75.56 111 PRO A CA 1
ATOM 836 C C . PRO A 1 111 ? 23.750 -1.480 -16.303 1.00 75.56 111 PRO A C 1
ATOM 838 O O . PRO A 1 111 ? 23.059 -1.737 -15.318 1.00 75.56 111 PRO A O 1
ATOM 841 N N . GLU A 1 112 ? 24.598 -0.450 -16.318 1.00 78.06 112 GLU A N 1
ATOM 842 C CA . GLU A 1 112 ? 24.793 0.453 -15.174 1.00 78.06 112 GLU A CA 1
ATOM 843 C C . GLU A 1 112 ? 23.591 1.370 -14.916 1.00 78.06 112 GLU A C 1
ATOM 845 O O . GLU A 1 112 ? 23.264 1.676 -13.768 1.00 78.06 112 GLU A O 1
ATOM 850 N N . GLU A 1 113 ? 22.884 1.781 -15.968 1.00 78.62 113 GLU A N 1
ATOM 851 C CA . GLU A 1 113 ? 21.649 2.552 -15.830 1.00 78.62 113 GLU A CA 1
ATOM 852 C C . GLU A 1 113 ? 20.542 1.683 -15.226 1.00 78.62 113 GLU A C 1
ATOM 854 O O . GLU A 1 113 ? 19.896 2.086 -14.258 1.00 78.62 113 GLU A O 1
ATOM 859 N N . LYS A 1 114 ? 20.398 0.444 -15.713 1.00 69.75 114 LYS A N 1
ATOM 860 C CA . LYS A 1 114 ? 19.476 -0.552 -15.145 1.00 69.75 114 LYS A CA 1
ATOM 861 C C . LYS A 1 114 ? 19.746 -0.793 -13.665 1.00 69.75 114 LYS A C 1
ATOM 863 O O . LYS A 1 114 ? 18.810 -0.783 -12.868 1.00 69.75 114 LYS A O 1
ATOM 868 N N . LYS A 1 115 ? 21.015 -0.962 -13.284 1.00 74.81 115 LYS A N 1
ATOM 869 C CA . LYS A 1 115 ? 21.418 -1.161 -11.888 1.00 74.81 115 LYS A CA 1
ATOM 870 C C . LYS A 1 115 ? 21.078 0.049 -11.018 1.00 74.81 115 LYS A C 1
ATOM 872 O O . LYS A 1 115 ? 20.451 -0.114 -9.977 1.00 74.81 115 LYS A O 1
ATOM 877 N N . ARG A 1 116 ? 21.420 1.263 -11.460 1.00 81.19 116 ARG A N 1
ATOM 878 C CA . ARG A 1 116 ? 21.129 2.501 -10.719 1.00 81.19 116 ARG A CA 1
ATOM 879 C C . ARG A 1 116 ? 19.633 2.702 -10.505 1.00 81.19 116 ARG A C 1
ATOM 881 O O . ARG A 1 116 ? 19.208 3.069 -9.411 1.00 81.19 116 ARG A O 1
ATOM 888 N N . VAL A 1 117 ? 18.836 2.465 -11.543 1.00 75.31 117 VAL A N 1
ATOM 889 C CA . VAL A 1 117 ? 17.384 2.624 -11.465 1.00 75.31 117 VAL A CA 1
ATOM 890 C C . VAL A 1 117 ? 16.757 1.532 -10.599 1.00 75.31 117 VAL A C 1
ATOM 892 O O . VAL A 1 117 ? 15.866 1.835 -9.811 1.00 75.31 117 VAL A O 1
ATOM 895 N N . LEU A 1 118 ? 17.274 0.301 -10.643 1.00 72.56 118 LEU A N 1
ATOM 896 C CA . LEU A 1 118 ? 16.866 -0.764 -9.727 1.00 72.56 118 LEU A CA 1
ATOM 897 C C . LEU A 1 118 ? 17.207 -0.441 -8.260 1.00 72.56 118 LEU A C 1
ATOM 899 O O . LEU A 1 118 ? 16.389 -0.662 -7.373 1.00 72.56 118 LEU A O 1
ATOM 903 N N . GLU A 1 119 ? 18.388 0.104 -7.980 1.00 78.75 119 GLU A N 1
ATOM 904 C CA . GLU A 1 119 ? 18.770 0.508 -6.621 1.00 78.75 119 GLU A CA 1
ATOM 905 C C . GLU A 1 119 ? 17.902 1.660 -6.099 1.00 78.75 119 GLU A C 1
ATOM 907 O O . GLU A 1 119 ? 17.466 1.630 -4.946 1.00 78.75 119 GLU A O 1
ATOM 912 N N . ALA A 1 120 ? 17.616 2.658 -6.943 1.00 76.38 120 ALA A N 1
ATOM 913 C CA . ALA A 1 120 ? 16.701 3.749 -6.612 1.00 76.38 120 ALA A CA 1
ATOM 914 C C . ALA A 1 120 ? 15.289 3.222 -6.321 1.00 76.38 120 ALA A C 1
ATOM 916 O O . ALA A 1 120 ? 14.656 3.628 -5.349 1.00 76.38 120 ALA A O 1
ATOM 917 N N . PHE A 1 121 ? 14.842 2.258 -7.120 1.00 74.94 121 PHE A N 1
ATOM 918 C CA . PHE A 1 121 ? 13.570 1.576 -6.955 1.00 74.94 121 PHE A CA 1
ATOM 919 C C . PHE A 1 121 ? 13.460 0.821 -5.628 1.00 74.94 121 PHE A C 1
ATOM 921 O O . PHE A 1 121 ?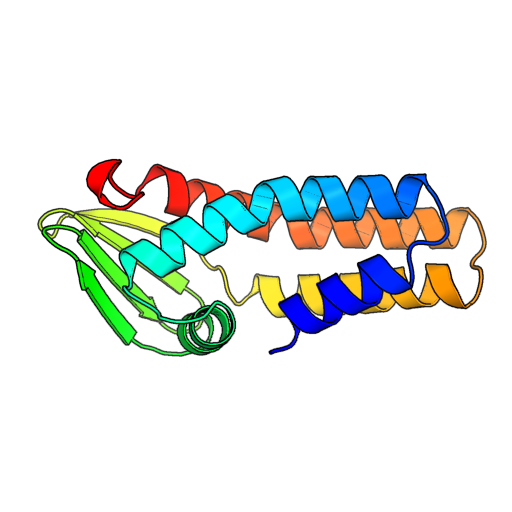 12.532 1.063 -4.857 1.00 74.94 121 PHE A O 1
ATOM 928 N N . VAL A 1 122 ? 14.436 -0.033 -5.310 1.00 73.88 122 VAL A N 1
ATOM 929 C CA . VAL A 1 122 ? 14.472 -0.766 -4.034 1.00 73.88 122 VAL A CA 1
ATOM 930 C C . VAL A 1 122 ? 14.520 0.200 -2.847 1.00 73.88 122 VAL A C 1
ATOM 932 O O . VAL A 1 122 ? 13.837 -0.021 -1.846 1.00 73.88 122 VAL A O 1
ATOM 935 N N . ARG A 1 123 ? 15.289 1.291 -2.957 1.00 81.81 123 ARG A N 1
ATOM 936 C CA . ARG A 1 123 ? 15.395 2.314 -1.910 1.00 81.81 123 ARG A CA 1
ATOM 937 C C . ARG A 1 123 ? 14.070 3.037 -1.661 1.00 81.81 123 ARG A C 1
ATOM 939 O O . ARG A 1 123 ? 13.751 3.266 -0.501 1.00 81.81 123 ARG A O 1
ATOM 946 N N . ALA A 1 124 ? 13.324 3.369 -2.714 1.00 75.38 124 ALA A N 1
ATOM 947 C CA . ALA A 1 124 ? 12.028 4.038 -2.601 1.00 75.38 124 ALA A CA 1
ATOM 948 C C . ALA A 1 124 ? 10.953 3.112 -2.012 1.00 75.38 124 ALA A C 1
ATOM 950 O O . ALA A 1 124 ? 10.143 3.522 -1.192 1.00 75.38 124 ALA A O 1
ATOM 951 N N . ILE A 1 125 ? 10.967 1.835 -2.395 1.00 72.44 125 ILE A N 1
ATOM 952 C CA . ILE A 1 125 ? 9.944 0.868 -1.984 1.00 72.44 125 ILE A CA 1
ATOM 953 C C . ILE A 1 125 ? 10.092 0.372 -0.559 1.00 72.44 125 ILE A C 1
ATOM 955 O O . ILE A 1 125 ? 9.087 0.101 0.093 1.00 72.44 125 ILE A O 1
ATOM 959 N N . LYS A 1 126 ? 11.325 0.193 -0.087 1.00 77.56 126 LYS A N 1
ATOM 960 C CA . LYS A 1 126 ? 11.580 -0.389 1.228 1.00 77.56 126 LYS A CA 1
ATOM 961 C C . LYS A 1 126 ? 10.790 0.291 2.367 1.00 77.56 126 LYS A C 1
ATOM 963 O O . LYS A 1 126 ? 10.067 -0.435 3.049 1.00 77.56 126 LYS A O 1
ATOM 968 N N . PRO A 1 127 ? 10.845 1.627 2.555 1.00 77.88 127 PRO A N 1
ATOM 969 C CA . PRO A 1 127 ? 10.093 2.288 3.628 1.00 77.88 127 PRO A CA 1
ATOM 970 C C . PRO A 1 127 ? 8.573 2.142 3.467 1.00 77.88 127 PRO A C 1
ATOM 972 O O . PRO A 1 127 ? 7.857 1.967 4.456 1.00 77.88 127 PRO A O 1
ATOM 975 N N . PHE A 1 128 ? 8.083 2.110 2.226 1.00 75.56 128 PHE A N 1
ATOM 976 C CA . PHE A 1 128 ? 6.671 1.899 1.926 1.00 75.56 128 PHE A CA 1
ATOM 977 C C . PHE A 1 128 ? 6.196 0.490 2.314 1.00 75.56 128 PHE A C 1
ATOM 979 O O . PHE A 1 128 ? 5.167 0.340 2.977 1.00 75.56 128 PHE A O 1
ATOM 986 N N . THR A 1 129 ? 6.952 -0.553 1.954 1.00 73.75 129 THR A N 1
ATOM 987 C CA . THR A 1 129 ? 6.620 -1.939 2.318 1.00 73.75 129 THR A CA 1
ATOM 988 C C . THR A 1 129 ? 6.706 -2.152 3.829 1.00 73.75 129 THR A C 1
ATOM 990 O O . THR A 1 129 ? 5.774 -2.703 4.408 1.00 73.75 129 THR A O 1
ATOM 993 N N . GLU A 1 130 ? 7.757 -1.654 4.490 1.00 81.94 130 GLU A N 1
ATOM 994 C CA . GLU A 1 130 ? 7.905 -1.737 5.954 1.00 81.94 130 GLU A CA 1
ATOM 995 C C . GLU A 1 130 ? 6.747 -1.028 6.681 1.00 81.94 130 GLU A C 1
ATOM 997 O O . GLU A 1 130 ? 6.196 -1.547 7.655 1.00 81.94 130 GLU A O 1
ATOM 1002 N N . SER A 1 131 ? 6.311 0.125 6.162 1.00 80.00 131 SER A N 1
ATOM 1003 C CA . SER A 1 131 ? 5.140 0.854 6.657 1.00 80.00 131 SER A CA 1
ATOM 1004 C C . SER A 1 131 ? 3.851 0.037 6.540 1.00 80.00 131 SER A C 1
ATOM 1006 O O . SER A 1 131 ? 3.059 -0.019 7.483 1.00 80.00 131 SER A O 1
ATOM 1008 N N . LEU A 1 132 ? 3.628 -0.622 5.403 1.00 76.44 132 LEU A N 1
ATOM 1009 C CA . LEU A 1 132 ? 2.443 -1.454 5.192 1.00 76.44 132 LEU A CA 1
ATOM 1010 C C . LEU A 1 132 ? 2.470 -2.742 6.018 1.00 76.44 132 LEU A C 1
ATOM 1012 O O . LEU A 1 132 ? 1.426 -3.145 6.528 1.00 76.44 132 LEU A O 1
ATOM 1016 N N . GLU A 1 133 ? 3.633 -3.366 6.197 1.00 80.44 133 GLU A N 1
ATOM 1017 C CA . GLU A 1 133 ? 3.796 -4.533 7.069 1.00 80.44 133 GLU A CA 1
ATOM 1018 C C . GLU A 1 133 ? 3.503 -4.182 8.529 1.00 80.44 133 GLU A C 1
ATOM 1020 O O . GLU A 1 133 ? 2.763 -4.905 9.203 1.00 80.44 133 GLU A O 1
ATOM 1025 N N . LEU A 1 134 ? 4.014 -3.043 9.012 1.00 84.94 134 LEU A N 1
ATOM 1026 C CA . LEU A 1 134 ? 3.729 -2.539 10.355 1.00 84.94 134 LEU A CA 1
ATOM 1027 C C . LEU A 1 134 ? 2.219 -2.374 10.580 1.00 84.94 134 LEU A C 1
ATOM 1029 O O . LEU A 1 134 ? 1.687 -2.794 11.613 1.00 84.94 134 LEU A O 1
ATOM 1033 N N . LEU A 1 135 ? 1.518 -1.792 9.605 1.00 81.94 135 LEU A N 1
ATOM 1034 C CA . LEU A 1 135 ? 0.066 -1.629 9.659 1.00 81.94 135 LEU A CA 1
ATOM 1035 C C . LEU A 1 135 ? -0.658 -2.977 9.592 1.00 81.94 135 LEU A C 1
ATOM 1037 O O . LEU A 1 135 ? -1.521 -3.247 10.425 1.00 81.94 135 LEU A O 1
ATOM 1041 N N . GLY A 1 136 ? -0.279 -3.844 8.651 1.00 79.44 136 GLY A N 1
ATOM 1042 C CA . GLY A 1 136 ? -0.890 -5.155 8.444 1.00 79.44 136 GLY A CA 1
ATOM 1043 C C . GLY A 1 136 ? -0.770 -6.078 9.657 1.00 79.44 136 GLY A C 1
ATOM 1044 O O . GLY A 1 136 ? -1.729 -6.769 9.988 1.00 79.44 136 GLY A O 1
ATOM 1045 N N . ASN A 1 137 ? 0.365 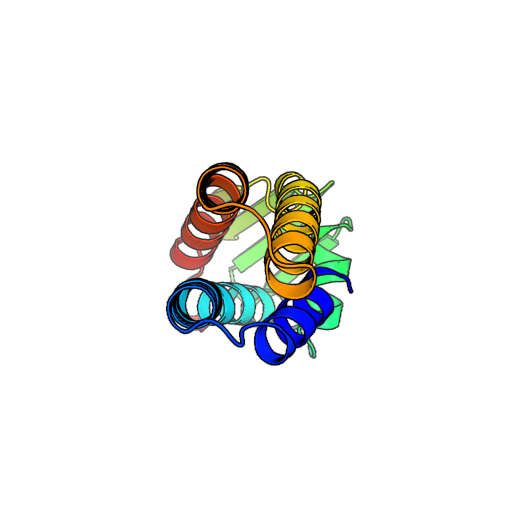-6.050 10.360 1.00 83.50 137 ASN A N 1
ATOM 1046 C CA . ASN A 1 137 ? 0.586 -6.820 11.591 1.00 83.50 137 ASN A CA 1
ATOM 1047 C C . ASN A 1 137 ? -0.146 -6.238 12.812 1.00 83.50 137 ASN A C 1
ATOM 1049 O O . ASN A 1 137 ? -0.340 -6.932 13.810 1.00 83.50 137 ASN A O 1
ATOM 1053 N N . SER A 1 138 ? -0.559 -4.972 12.741 1.00 83.50 138 SER A N 1
ATOM 1054 C CA . SER A 1 138 ? -1.305 -4.295 13.809 1.00 83.50 138 SER A CA 1
ATOM 1055 C C . SER A 1 138 ? -2.819 -4.509 13.706 1.00 83.50 138 SER A C 1
ATOM 1057 O O . SER A 1 138 ? -3.552 -4.314 14.685 1.00 83.50 138 SER A O 1
ATOM 1059 N N . LEU A 1 139 ? -3.303 -4.933 12.535 1.00 81.12 139 LEU A N 1
ATOM 1060 C CA . LEU A 1 139 ? -4.694 -5.324 12.337 1.00 81.12 139 LEU A CA 1
ATOM 1061 C C . LEU A 1 139 ? -4.981 -6.663 13.042 1.00 81.12 139 LEU A C 1
ATOM 1063 O O . LEU A 1 139 ? -4.153 -7.575 13.011 1.00 81.12 139 LEU A O 1
ATOM 1067 N N . PRO A 1 140 ? -6.135 -6.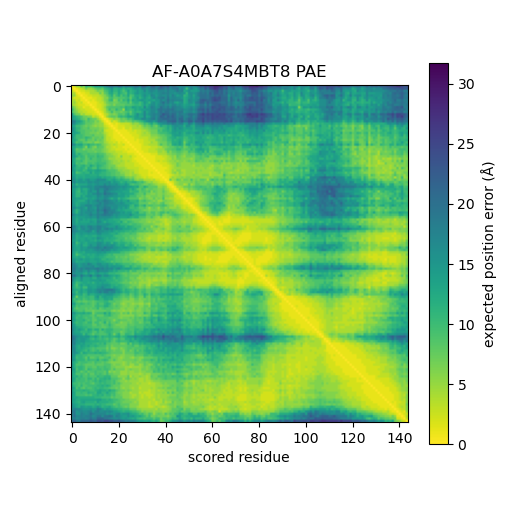811 13.716 1.00 74.75 140 PRO A N 1
ATOM 1068 C CA . PRO A 1 140 ? -6.510 -8.093 14.291 1.00 74.75 140 PRO A CA 1
ATOM 1069 C C . PRO A 1 140 ? -6.808 -9.130 13.196 1.00 74.75 140 PRO A C 1
ATOM 1071 O O . PRO A 1 140 ? -7.315 -8.767 12.136 1.00 74.75 140 PRO A O 1
ATOM 1074 N N . PRO A 1 141 ? -6.602 -10.434 13.463 1.00 70.81 141 PRO A N 1
ATOM 1075 C CA . PRO A 1 141 ? -6.916 -11.500 12.507 1.00 70.81 141 PRO A CA 1
ATOM 1076 C C . PRO A 1 141 ? -8.379 -11.519 12.051 1.00 70.81 141 PRO A C 1
ATOM 1078 O O . PRO A 1 141 ? -8.665 -12.003 10.967 1.00 70.81 141 PRO A O 1
ATOM 1081 N N . SER A 1 142 ? -9.299 -10.984 12.862 1.00 65.31 142 SER A N 1
ATOM 1082 C CA . SER A 1 142 ? -10.732 -10.867 12.556 1.00 65.31 142 SER A CA 1
ATOM 1083 C C . SER A 1 142 ? -11.064 -9.837 11.472 1.00 65.31 142 SER A C 1
ATOM 1085 O O . SER A 1 142 ? -12.228 -9.697 11.106 1.00 65.31 142 SER A O 1
ATOM 1087 N N . VAL A 1 143 ? -10.069 -9.075 11.016 1.00 63.06 143 VAL A N 1
ATOM 1088 C CA . VAL A 1 143 ? -10.186 -8.075 9.950 1.00 63.06 143 VAL A CA 1
ATOM 1089 C C . VAL A 1 143 ? -9.661 -8.610 8.603 1.00 63.06 143 VAL A C 1
ATOM 1091 O O . VAL A 1 143 ? -9.882 -7.962 7.582 1.00 63.06 143 VAL A O 1
ATOM 1094 N N . ASN A 1 144 ? -9.019 -9.789 8.594 1.00 52.91 144 ASN A N 1
ATOM 1095 C CA . ASN A 1 144 ? -8.608 -10.509 7.378 1.00 52.91 144 ASN A CA 1
ATOM 1096 C C . ASN A 1 144 ? -9.765 -11.255 6.713 1.00 52.91 144 ASN A C 1
ATOM 1098 O O . ASN A 1 144 ? -10.645 -11.763 7.443 1.00 52.91 144 ASN A O 1
#

Organism: NCBI:txid1487602

Foldseek 3Di:
DQVVVLLVLQCVLCPDPVSNVVSVVLCVLVVVLLVLVCLQQVHPDSVVSLVPLCDFDWGHDPQWIWTHDRNKIWIDGVNHTQDIANQVVLVVQLSVLSVLQSCCSRVPDDPVSNVVSVVSNCVSCVSNSVRSVSVSVSDDPVSD

Radius of gyration: 16.26 Å; Cα contacts (8 Å, |Δi|>4): 193; chains: 1; bounding box: 40×26×46 Å

Mean predicted aligned error: 9.08 Å

Sequence (144 aa):
GIIISAMTTMMELARDPQTALIVKHWRDALLPLLDRLRLAIKLTSEKDLIIVLHGAGTYTNGDTQVVMQQGTVTIYRSSKKQATAAVAQDIEDVGNAFVGFAKVAKEGGEPEEKKRVLEAFVRAIKPFTESLELLGNSLPPSVN